Protein AF-A0A4Z1PBK9-F1 (afdb_monomer)

Foldseek 3Di:
DDDDDDPDPPPPDDPPPLPQPQDDAQPQCCVLQVVVVVVQPDDDSLLLSSLQDVSSLVSCLPRSLVRDDDPSSVVRLVSSLVRNPPHPSDDDDSPPPDPPVPPDVPPVPPD

Structure (mmCIF, N/CA/C/O backbone):
data_AF-A0A4Z1PBK9-F1
#
_entry.id   AF-A0A4Z1PBK9-F1
#
loop_
_atom_site.group_PDB
_atom_site.id
_atom_site.type_symbol
_atom_site.label_atom_id
_atom_site.label_alt_id
_atom_site.label_comp_id
_atom_site.label_asym_id
_atom_site.label_entity_id
_atom_site.label_seq_id
_atom_site.pdbx_PDB_ins_code
_atom_site.Cartn_x
_atom_site.Cartn_y
_atom_site.Cartn_z
_atom_site.occupancy
_atom_site.B_iso_or_equiv
_atom_site.auth_seq_id
_atom_site.auth_comp_id
_atom_site.auth_asym_id
_atom_site.auth_atom_id
_atom_site.pdbx_PDB_model_num
ATOM 1 N N . MET A 1 1 ? 33.791 -48.807 -26.943 1.00 45.41 1 MET A N 1
ATOM 2 C CA . MET A 1 1 ? 34.180 -4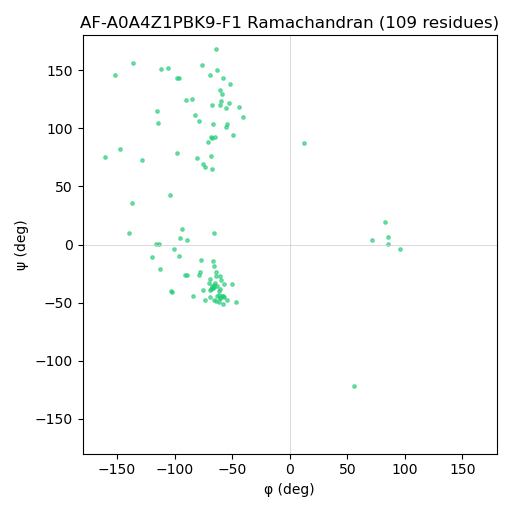7.927 -28.071 1.00 45.41 1 MET A CA 1
ATOM 3 C C . MET A 1 1 ? 32.921 -47.808 -28.928 1.00 45.41 1 MET A C 1
ATOM 5 O O . MET A 1 1 ? 32.483 -48.838 -29.400 1.00 45.41 1 MET A O 1
ATOM 9 N N . GLN A 1 2 ? 32.161 -46.715 -29.002 1.00 44.88 2 GLN A N 1
ATOM 10 C CA . GLN A 1 2 ? 32.493 -45.317 -29.287 1.00 44.88 2 GLN A CA 1
ATOM 11 C C . GLN A 1 2 ? 31.486 -44.372 -28.605 1.00 44.88 2 GLN A C 1
ATOM 13 O O . GLN A 1 2 ? 30.305 -44.685 -28.483 1.00 44.88 2 GLN A O 1
ATOM 18 N N . ILE A 1 3 ? 31.998 -43.220 -28.182 1.00 62.62 3 ILE A N 1
ATOM 19 C CA . ILE A 1 3 ? 31.283 -42.068 -27.631 1.00 62.62 3 ILE A CA 1
ATOM 20 C C . ILE A 1 3 ? 30.809 -41.225 -28.821 1.00 62.62 3 ILE A C 1
ATOM 22 O O . ILE A 1 3 ? 31.639 -40.836 -29.637 1.00 62.62 3 ILE A O 1
ATOM 26 N N . SER A 1 4 ? 29.512 -40.921 -28.924 1.00 51.50 4 SER A N 1
ATOM 27 C CA . SER A 1 4 ? 29.023 -39.875 -29.830 1.00 51.50 4 SER A CA 1
ATOM 28 C C . SER A 1 4 ? 28.419 -38.747 -29.005 1.00 51.50 4 SER A C 1
ATOM 30 O O . SER A 1 4 ? 27.474 -38.935 -28.240 1.00 51.50 4 SER A O 1
ATOM 32 N N . TRP A 1 5 ? 29.070 -37.595 -29.097 1.00 68.25 5 TRP A N 1
ATOM 33 C CA . TRP A 1 5 ? 28.718 -36.347 -28.450 1.00 68.25 5 TRP A CA 1
ATOM 34 C C . TRP A 1 5 ? 27.414 -35.788 -29.011 1.00 68.25 5 TRP A C 1
ATOM 36 O O . TRP A 1 5 ? 27.364 -35.399 -30.172 1.00 68.25 5 TRP A O 1
ATOM 46 N N . GLN A 1 6 ? 26.409 -35.622 -28.158 1.00 56.53 6 GLN A N 1
ATOM 47 C CA . GLN A 1 6 ? 25.433 -34.548 -28.317 1.00 56.53 6 GLN A CA 1
ATOM 48 C C . GLN A 1 6 ? 24.967 -34.098 -26.939 1.00 56.53 6 GLN A C 1
ATOM 50 O O . GLN A 1 6 ? 23.937 -34.495 -26.402 1.00 56.53 6 GLN A O 1
ATOM 55 N N . SER A 1 7 ? 25.798 -33.235 -26.361 1.00 59.03 7 SER A N 1
ATOM 56 C CA . SER A 1 7 ? 25.414 -32.293 -25.324 1.00 59.03 7 SER A CA 1
ATOM 57 C C . SER A 1 7 ? 24.242 -31.461 -25.842 1.00 59.03 7 SER A C 1
ATOM 59 O O . SER A 1 7 ? 24.415 -30.571 -26.669 1.00 59.03 7 SER A O 1
ATOM 61 N N . SER A 1 8 ? 23.031 -31.755 -25.392 1.00 59.12 8 SER A N 1
ATOM 62 C CA . SER A 1 8 ? 21.885 -30.864 -25.575 1.00 59.12 8 SER A CA 1
ATOM 63 C C . SER A 1 8 ? 21.219 -30.645 -24.228 1.00 59.12 8 SER A C 1
ATOM 65 O O . SER A 1 8 ? 20.150 -31.158 -23.918 1.00 59.12 8 SER A O 1
ATOM 67 N N . LEU A 1 9 ? 21.918 -29.855 -23.414 1.00 61.56 9 LEU A N 1
ATOM 68 C CA . LEU A 1 9 ? 21.324 -29.048 -22.360 1.00 61.56 9 LEU A CA 1
ATOM 69 C C . LEU A 1 9 ? 20.477 -27.959 -23.035 1.00 61.56 9 LEU A C 1
ATOM 71 O O . LEU A 1 9 ? 20.988 -26.890 -23.350 1.00 61.56 9 LEU A O 1
ATOM 75 N N . PHE A 1 10 ? 19.188 -28.212 -23.252 1.00 57.53 10 PHE A N 1
ATOM 76 C CA . PHE A 1 10 ? 18.222 -27.131 -23.456 1.00 57.53 10 PHE A CA 1
ATOM 77 C C . PHE A 1 10 ? 17.516 -26.858 -22.130 1.00 57.53 10 PHE A C 1
ATOM 79 O O . PHE A 1 10 ? 16.391 -27.285 -21.885 1.00 57.53 10 PHE A O 1
ATOM 86 N N . ALA A 1 11 ? 18.216 -26.135 -21.256 1.00 63.47 11 ALA A N 1
ATOM 87 C CA . ALA A 1 11 ? 17.587 -25.397 -20.173 1.00 63.47 11 ALA A CA 1
ATOM 88 C C . ALA A 1 11 ? 16.847 -24.203 -20.794 1.00 63.47 11 ALA A C 1
ATOM 90 O O . ALA A 1 11 ? 17.411 -23.123 -20.965 1.00 63.47 11 ALA A O 1
ATOM 91 N N . LEU A 1 12 ? 15.591 -24.409 -21.194 1.00 61.53 12 LEU A N 1
ATOM 92 C CA . LEU A 1 12 ? 14.710 -23.302 -21.542 1.00 61.53 12 LEU A CA 1
ATOM 93 C C . LEU A 1 12 ? 14.182 -22.697 -20.244 1.00 61.53 12 LEU A C 1
ATOM 95 O O . LEU A 1 12 ? 13.376 -23.282 -19.523 1.00 61.53 12 LEU A O 1
ATOM 99 N N . PHE A 1 13 ? 14.737 -21.526 -19.951 1.00 58.91 13 PHE A N 1
ATOM 100 C CA . PHE A 1 13 ? 14.386 -20.627 -18.870 1.00 58.91 13 PHE A CA 1
ATOM 101 C C . PHE A 1 13 ? 12.866 -20.477 -18.748 1.00 58.91 13 PHE A C 1
ATOM 103 O O . PHE A 1 13 ? 12.201 -19.974 -19.654 1.00 58.91 13 PHE A O 1
ATOM 110 N N . ALA A 1 14 ? 12.322 -20.879 -17.598 1.00 59.72 14 ALA A N 1
ATOM 111 C CA . ALA A 1 14 ? 10.976 -20.509 -17.203 1.00 59.72 14 ALA A CA 1
ATOM 112 C C . ALA A 1 14 ? 10.956 -18.994 -16.957 1.00 59.72 14 ALA A C 1
ATOM 114 O O . ALA A 1 14 ? 11.463 -18.508 -15.945 1.00 59.72 14 ALA A O 1
ATOM 115 N N . LEU A 1 15 ? 10.393 -18.244 -17.904 1.00 53.78 15 LEU A N 1
ATOM 116 C CA . LEU A 1 15 ? 10.061 -16.841 -17.710 1.00 53.78 15 LEU A CA 1
ATOM 117 C C . LEU A 1 15 ? 8.915 -16.793 -16.692 1.00 53.78 15 LEU A C 1
ATOM 119 O O . LEU A 1 15 ? 7.745 -16.946 -17.040 1.00 53.78 15 LEU A O 1
ATOM 123 N N . ALA A 1 16 ? 9.257 -16.653 -15.413 1.00 52.72 16 ALA A N 1
ATOM 124 C CA . ALA A 1 16 ? 8.289 -16.359 -14.372 1.00 52.72 16 ALA A CA 1
ATOM 125 C C . ALA A 1 16 ? 7.721 -14.963 -14.654 1.00 52.72 16 ALA A C 1
ATOM 127 O O . ALA A 1 16 ? 8.298 -13.952 -14.258 1.00 52.72 16 ALA A O 1
ATOM 128 N N . ALA A 1 17 ? 6.608 -14.900 -15.388 1.00 49.38 17 ALA A N 1
ATOM 129 C CA . ALA A 1 17 ? 5.783 -13.707 -15.414 1.00 49.38 17 ALA A CA 1
ATOM 130 C C . ALA A 1 17 ? 5.426 -13.413 -13.958 1.00 49.38 17 ALA A C 1
ATOM 132 O O . ALA A 1 17 ? 4.821 -14.254 -13.294 1.00 49.38 17 ALA A O 1
ATOM 133 N N . ALA A 1 18 ? 5.863 -12.263 -13.446 1.00 49.34 18 ALA A N 1
ATOM 134 C CA . ALA A 1 18 ? 5.394 -11.753 -12.174 1.00 49.34 18 ALA A CA 1
ATOM 135 C C . ALA A 1 18 ? 3.870 -11.668 -12.278 1.00 49.34 18 ALA A C 1
ATOM 137 O O . ALA A 1 18 ? 3.326 -10.785 -12.938 1.00 49.34 18 ALA A O 1
ATOM 138 N N . GLN A 1 19 ? 3.185 -12.650 -11.701 1.00 46.47 19 GLN A N 1
ATOM 139 C CA . GLN A 1 19 ? 1.737 -12.684 -11.604 1.00 46.47 19 GLN A CA 1
ATOM 140 C C . GLN A 1 19 ? 1.374 -11.682 -10.512 1.00 46.47 19 GLN A C 1
ATOM 142 O O . GLN A 1 19 ? 1.025 -12.059 -9.398 1.00 46.47 19 GLN A O 1
ATOM 147 N N . ALA A 1 20 ? 1.567 -10.392 -10.795 1.00 49.56 20 ALA A N 1
ATOM 148 C CA . ALA A 1 20 ? 1.019 -9.352 -9.953 1.00 49.56 20 ALA A CA 1
ATOM 149 C C . ALA A 1 20 ? -0.497 -9.580 -9.96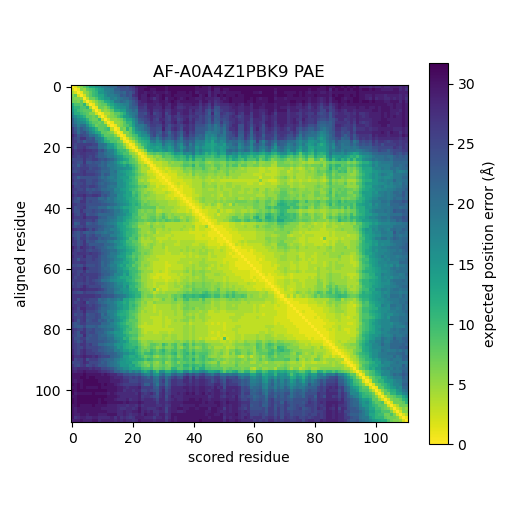4 1.00 49.56 20 ALA A C 1
ATOM 151 O O . ALA A 1 20 ? -1.078 -9.682 -11.053 1.00 49.56 20 ALA A O 1
ATOM 152 N N . PRO A 1 21 ? -1.142 -9.747 -8.801 1.00 51.22 21 PRO A N 1
ATOM 153 C CA . PRO A 1 21 ? -2.581 -9.935 -8.752 1.00 51.22 21 PRO A CA 1
ATOM 154 C C . PRO A 1 21 ? -3.227 -8.789 -9.532 1.00 51.22 21 PRO A C 1
ATOM 156 O O . PRO A 1 21 ? -2.994 -7.615 -9.255 1.00 51.22 21 PRO A O 1
ATOM 159 N N . ALA A 1 22 ? -4.005 -9.143 -10.555 1.00 49.56 22 ALA A N 1
ATOM 160 C CA . ALA A 1 22 ? -4.553 -8.226 -11.555 1.00 49.56 22 ALA A CA 1
ATOM 161 C C . ALA A 1 22 ? -5.581 -7.214 -10.997 1.00 49.56 22 ALA A C 1
ATOM 163 O O . ALA A 1 22 ? -6.263 -6.528 -11.756 1.00 49.56 22 ALA A O 1
ATOM 164 N N . GLY A 1 23 ? -5.719 -7.117 -9.674 1.00 58.84 23 GLY A N 1
ATOM 165 C CA . GLY A 1 23 ? -6.533 -6.113 -9.008 1.00 58.84 23 GLY A CA 1
ATOM 166 C C . GLY A 1 23 ? -5.693 -4.878 -8.724 1.00 58.84 23 GLY A C 1
ATOM 167 O O . GLY A 1 23 ? -4.662 -4.976 -8.070 1.00 58.84 23 GLY A O 1
ATOM 168 N N . GLY A 1 24 ? -6.125 -3.713 -9.199 1.00 64.38 24 GLY A N 1
ATOM 169 C CA . GLY A 1 24 ? -5.598 -2.444 -8.704 1.00 64.38 24 GLY A CA 1
ATOM 170 C C . GLY A 1 24 ? -5.940 -2.227 -7.220 1.00 64.38 24 GLY A C 1
ATOM 171 O O . GLY A 1 24 ? -6.782 -2.941 -6.668 1.00 64.38 24 GLY A O 1
ATOM 172 N N . PRO A 1 25 ? -5.317 -1.234 -6.567 1.00 68.25 25 PRO A N 1
ATOM 173 C CA . PRO A 1 25 ? -5.588 -0.907 -5.180 1.00 68.25 25 PRO A CA 1
ATOM 174 C C . PRO A 1 25 ? -7.068 -0.566 -4.989 1.00 68.25 25 PRO A C 1
ATOM 176 O O . PRO A 1 25 ? -7.654 0.107 -5.845 1.00 68.25 25 PRO A O 1
ATOM 179 N N . PRO A 1 26 ? -7.667 -0.955 -3.849 1.00 70.25 26 PRO A N 1
ATOM 180 C CA . PRO A 1 26 ? -8.990 -0.483 -3.471 1.00 70.25 26 PRO A CA 1
ATOM 181 C C . PRO A 1 26 ? -9.059 1.044 -3.530 1.00 70.25 26 PRO A C 1
ATOM 183 O O . PRO A 1 26 ? -8.139 1.741 -3.088 1.00 70.25 26 PRO A O 1
ATOM 186 N N . SER A 1 27 ? -10.169 1.558 -4.058 1.00 77.62 27 SER A N 1
ATOM 187 C CA . SER A 1 27 ? -10.393 2.978 -4.362 1.00 77.62 27 SER A CA 1
ATOM 188 C C . SER A 1 27 ? -10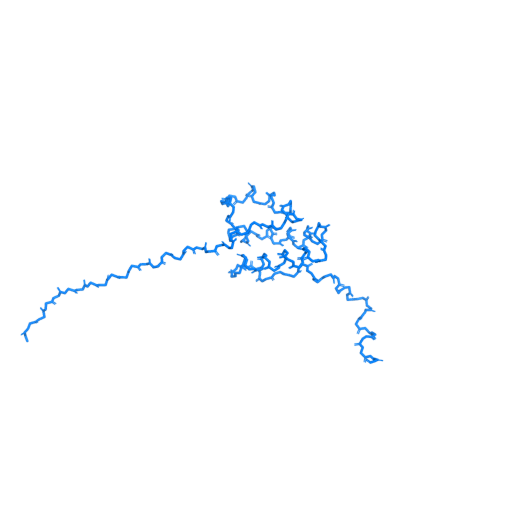.077 3.918 -3.197 1.00 77.62 27 SER A C 1
ATOM 190 O O . SER A 1 27 ? -9.548 5.007 -3.416 1.00 77.62 27 SER A O 1
ATOM 192 N N . CYS A 1 28 ? -10.314 3.478 -1.960 1.00 78.19 28 CYS A N 1
ATOM 193 C CA . CYS A 1 28 ? -10.059 4.259 -0.753 1.00 78.19 28 CYS A CA 1
ATOM 194 C C . CYS A 1 28 ? -8.577 4.660 -0.565 1.00 78.19 28 CYS A C 1
ATOM 196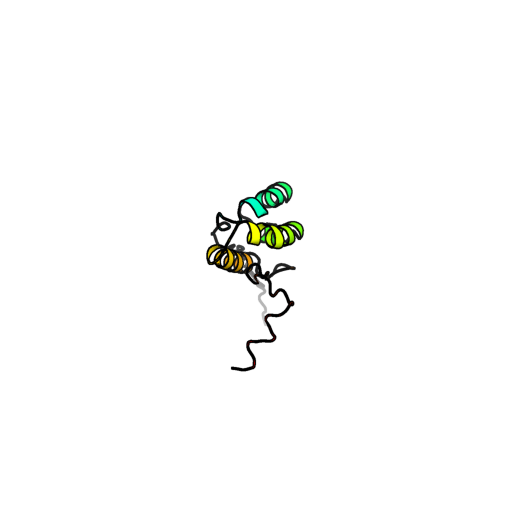 O O . CYS A 1 28 ? -8.300 5.688 0.047 1.00 78.19 28 CYS A O 1
ATOM 198 N N . GLY A 1 29 ? -7.621 3.887 -1.098 1.00 74.31 29 GLY A N 1
ATOM 199 C CA . GLY A 1 29 ? -6.180 4.131 -0.944 1.00 74.31 29 GLY A CA 1
ATOM 200 C C . GLY A 1 29 ? -5.459 4.510 -2.238 1.00 74.31 29 GLY A C 1
ATOM 201 O O . GLY A 1 29 ? -4.254 4.746 -2.212 1.00 74.31 29 GLY A O 1
ATOM 202 N N . VAL A 1 30 ? -6.171 4.600 -3.367 1.00 79.31 30 VAL A N 1
ATOM 203 C CA . VAL A 1 30 ? -5.602 4.955 -4.683 1.00 79.31 30 VAL A CA 1
ATOM 204 C C . VAL A 1 30 ? -4.887 6.311 -4.628 1.00 79.31 30 VAL A C 1
ATOM 206 O O . VAL A 1 30 ? -3.743 6.438 -5.063 1.00 79.31 30 VAL A O 1
ATOM 209 N N . SER A 1 31 ? -5.510 7.317 -4.009 1.00 80.44 31 SER A N 1
ATOM 210 C CA . SER A 1 31 ? -4.925 8.658 -3.869 1.00 80.44 31 SER A CA 1
ATOM 211 C C . SER A 1 31 ? -3.672 8.703 -2.989 1.00 80.44 31 SER A C 1
ATOM 213 O O . SER A 1 31 ? -2.922 9.669 -3.080 1.00 80.44 31 SER A O 1
ATOM 215 N N . CYS A 1 32 ? -3.442 7.688 -2.150 1.00 80.06 32 CYS A N 1
ATOM 216 C CA . CYS A 1 32 ? -2.272 7.618 -1.275 1.00 80.06 32 CYS A CA 1
ATOM 217 C C . CYS A 1 32 ? -1.004 7.185 -2.013 1.00 80.06 32 CYS A C 1
ATOM 219 O O . CYS A 1 32 ? 0.084 7.475 -1.544 1.00 80.06 32 CYS A O 1
ATOM 221 N N . VAL A 1 33 ? -1.146 6.486 -3.142 1.00 78.44 33 VAL A N 1
ATOM 222 C CA . VAL A 1 33 ? -0.019 5.910 -3.894 1.00 78.44 33 VAL A CA 1
ATOM 223 C C . VAL A 1 33 ? 0.193 6.573 -5.253 1.00 78.44 33 VAL A C 1
ATOM 225 O O . 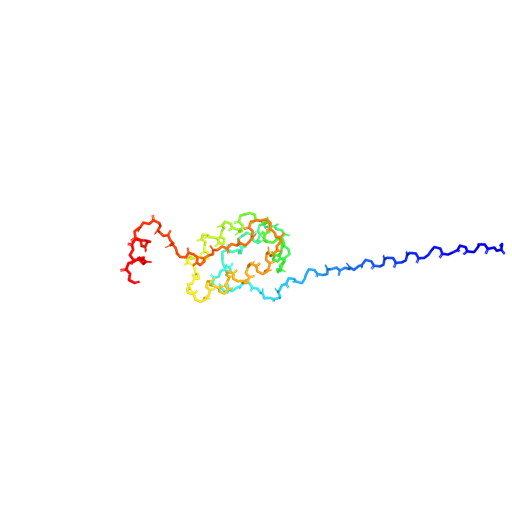VAL A 1 33 ? 1.293 6.521 -5.788 1.00 78.44 33 VAL A O 1
ATOM 228 N N . LEU A 1 34 ? -0.824 7.248 -5.807 1.00 80.12 34 LEU A N 1
ATOM 229 C CA . LEU A 1 34 ? -0.710 8.004 -7.062 1.00 80.12 34 LEU A CA 1
ATOM 230 C C . LEU A 1 34 ? 0.520 8.928 -7.172 1.00 80.12 34 LEU A C 1
ATOM 232 O O . LEU A 1 34 ? 1.178 8.872 -8.214 1.00 80.12 34 LEU A O 1
ATOM 236 N N . PRO A 1 35 ? 0.832 9.789 -6.178 1.00 79.50 35 PRO A N 1
ATOM 237 C CA . PRO A 1 35 ? 1.943 10.736 -6.308 1.00 79.50 35 PRO A CA 1
ATOM 238 C C . PRO A 1 35 ? 3.300 10.030 -6.381 1.00 79.50 35 PRO A C 1
ATOM 240 O O . PRO A 1 35 ? 4.186 10.451 -7.131 1.00 79.50 35 PRO A O 1
ATOM 243 N N . ASP A 1 36 ? 3.447 8.924 -5.655 1.00 78.06 36 ASP A N 1
ATOM 244 C CA . ASP A 1 36 ? 4.668 8.131 -5.662 1.00 78.06 36 ASP A CA 1
ATOM 245 C C . ASP A 1 36 ? 4.789 7.306 -6.939 1.00 78.06 36 ASP A C 1
ATOM 247 O O . ASP A 1 36 ? 5.866 7.265 -7.523 1.00 78.06 36 ASP A O 1
ATOM 251 N N . ILE A 1 37 ? 3.688 6.742 -7.450 1.00 75.75 37 ILE A N 1
ATOM 252 C CA . ILE A 1 37 ? 3.678 6.044 -8.745 1.00 75.75 37 ILE A CA 1
ATOM 253 C C . ILE A 1 37 ? 4.089 7.006 -9.863 1.00 75.75 37 ILE A C 1
ATOM 255 O O . ILE A 1 37 ? 4.953 6.667 -10.671 1.00 75.75 37 ILE A O 1
ATOM 259 N N . ALA A 1 38 ? 3.531 8.220 -9.885 1.00 77.88 38 ALA A N 1
ATOM 260 C CA . ALA A 1 38 ? 3.866 9.231 -10.886 1.00 77.88 38 ALA A CA 1
ATOM 261 C C . ALA A 1 38 ? 5.358 9.619 -10.873 1.00 77.88 38 ALA A C 1
ATOM 263 O O . ALA A 1 38 ? 5.915 9.925 -11.924 1.00 77.88 38 ALA A O 1
ATOM 264 N N . SER A 1 39 ? 6.006 9.557 -9.706 1.00 78.31 39 SER A N 1
ATOM 265 C CA . SER A 1 39 ? 7.419 9.925 -9.526 1.00 78.31 39 SER A CA 1
ATOM 266 C C . SER A 1 39 ? 8.381 8.729 -9.581 1.00 78.31 39 SER A C 1
ATOM 268 O O . SER A 1 39 ? 9.594 8.911 -9.623 1.00 78.31 39 SER A O 1
ATOM 270 N N . SER A 1 40 ? 7.852 7.504 -9.569 1.00 76.44 40 SER A N 1
ATOM 271 C CA . SER A 1 40 ? 8.622 6.265 -9.421 1.00 76.44 40 SER A CA 1
ATOM 272 C C . SER A 1 40 ? 9.330 5.767 -10.675 1.00 76.44 40 SER A C 1
ATOM 274 O O . SER A 1 40 ? 10.287 5.004 -10.579 1.00 76.44 40 SER A O 1
ATOM 276 N N . GLY A 1 41 ? 8.803 6.112 -11.851 1.00 79.00 41 GLY A N 1
ATOM 277 C CA . GLY A 1 41 ? 9.192 5.476 -13.111 1.00 79.00 41 GLY A CA 1
ATOM 278 C C . GLY A 1 41 ? 8.701 4.029 -13.279 1.00 79.00 41 GLY A C 1
ATOM 279 O O . GLY A 1 41 ? 9.024 3.405 -14.287 1.00 79.00 41 GLY A O 1
ATOM 280 N N . CYS A 1 42 ? 7.912 3.488 -12.343 1.00 80.81 42 CYS A N 1
ATOM 281 C CA . CYS A 1 42 ? 7.300 2.169 -12.483 1.00 80.81 42 CYS A CA 1
ATOM 282 C C . CYS A 1 42 ? 6.221 2.180 -13.575 1.00 80.81 42 CYS A C 1
ATOM 284 O O . CYS A 1 42 ? 5.490 3.160 -13.757 1.00 80.81 42 CYS A O 1
ATOM 286 N N . ALA A 1 43 ? 6.086 1.062 -14.290 1.00 79.56 43 ALA A N 1
ATOM 287 C CA . ALA A 1 43 ? 5.021 0.904 -15.269 1.00 79.56 43 ALA A CA 1
ATOM 288 C C . ALA A 1 43 ? 3.642 0.952 -14.588 1.00 79.56 43 ALA A C 1
ATOM 290 O O . ALA A 1 43 ? 3.471 0.568 -13.427 1.00 79.56 43 ALA A O 1
ATOM 291 N N . LYS A 1 44 ? 2.626 1.420 -15.320 1.00 71.12 44 LYS A N 1
ATOM 292 C CA . LYS A 1 44 ? 1.251 1.467 -14.807 1.00 71.12 44 LYS A CA 1
ATOM 293 C C . LYS A 1 44 ? 0.790 0.045 -14.469 1.00 71.12 44 LYS A C 1
ATOM 295 O O . LYS A 1 44 ? 0.743 -0.803 -15.351 1.00 71.12 44 LYS A O 1
ATOM 300 N N . GLY A 1 45 ? 0.440 -0.192 -13.205 1.00 72.31 45 GLY A N 1
ATOM 301 C CA . GLY A 1 45 ? 0.025 -1.513 -12.720 1.00 72.31 45 GLY A CA 1
ATOM 302 C C . GLY A 1 45 ? 1.172 -2.441 -12.306 1.00 72.31 45 GLY A C 1
ATOM 303 O O . GLY A 1 45 ? 0.896 -3.544 -11.843 1.00 72.31 45 GLY A O 1
ATOM 304 N N . ASP A 1 46 ? 2.434 -2.007 -12.403 1.00 79.19 46 ASP A N 1
ATOM 305 C CA . ASP A 1 46 ? 3.573 -2.739 -11.840 1.00 79.19 46 ASP A CA 1
ATOM 306 C C . ASP A 1 46 ? 3.687 -2.459 -10.341 1.00 79.19 46 ASP A C 1
ATOM 308 O O . ASP A 1 46 ? 4.525 -1.694 -9.853 1.00 79.19 46 ASP A O 1
ATOM 312 N N . TRP A 1 47 ? 2.773 -3.066 -9.594 1.00 77.62 47 TRP A N 1
ATOM 313 C CA . TRP A 1 47 ? 2.716 -2.893 -8.156 1.00 77.62 47 TRP A CA 1
ATOM 314 C C . TRP A 1 47 ? 3.956 -3.447 -7.466 1.00 77.62 47 TRP A C 1
ATOM 316 O O . TRP A 1 47 ? 4.414 -2.842 -6.511 1.00 77.62 47 TRP A O 1
ATOM 326 N N . THR A 1 48 ? 4.570 -4.515 -7.975 1.00 78.00 48 THR A N 1
ATOM 327 C CA . THR A 1 48 ? 5.803 -5.068 -7.402 1.00 78.00 48 THR A CA 1
ATOM 328 C C . THR A 1 48 ? 6.963 -4.070 -7.472 1.00 78.00 48 THR A C 1
ATOM 330 O O . THR A 1 48 ? 7.763 -4.004 -6.537 1.00 78.00 48 THR A O 1
ATOM 333 N N . CYS A 1 49 ? 7.048 -3.261 -8.534 1.00 82.38 49 CYS A N 1
ATOM 334 C CA . CYS A 1 49 ? 7.966 -2.122 -8.609 1.00 82.38 49 CYS A CA 1
ATOM 335 C C . CYS A 1 49 ? 7.599 -1.037 -7.587 1.00 82.38 49 CYS A C 1
ATOM 337 O O . CYS A 1 49 ? 8.448 -0.603 -6.809 1.00 82.38 49 CYS A O 1
ATOM 339 N N . VAL A 1 50 ? 6.321 -0.659 -7.522 1.00 81.88 50 VAL A N 1
ATOM 340 C CA . VAL A 1 50 ? 5.810 0.382 -6.614 1.00 81.88 50 VAL A CA 1
ATOM 341 C C . VAL A 1 50 ? 6.046 0.019 -5.138 1.00 81.88 50 VAL A C 1
ATOM 343 O O . VAL A 1 50 ? 6.442 0.869 -4.345 1.00 81.88 50 VAL A O 1
ATOM 346 N N . CYS A 1 51 ? 5.904 -1.255 -4.770 1.00 84.44 51 CYS A N 1
ATOM 347 C CA . CYS A 1 51 ? 6.137 -1.767 -3.418 1.00 84.44 51 CYS A CA 1
ATOM 348 C C . CYS A 1 51 ? 7.592 -1.640 -2.946 1.00 84.44 51 CYS A C 1
ATOM 350 O O . CYS A 1 51 ? 7.827 -1.652 -1.737 1.00 84.44 51 CYS A O 1
ATOM 352 N N . LYS A 1 52 ? 8.564 -1.559 -3.870 1.00 83.56 52 LYS A N 1
ATOM 353 C CA . LYS A 1 52 ? 9.998 -1.408 -3.549 1.00 83.56 52 LYS A CA 1
ATOM 354 C C . LYS A 1 52 ? 10.354 0.015 -3.133 1.00 83.56 52 LYS A C 1
ATOM 356 O O . LYS A 1 52 ? 11.443 0.249 -2.619 1.00 83.56 52 LYS A O 1
ATOM 361 N N . ILE A 1 53 ? 9.453 0.960 -3.372 1.00 85.06 53 ILE A N 1
ATOM 362 C CA . ILE A 1 53 ? 9.663 2.363 -3.061 1.00 85.06 53 ILE A CA 1
ATOM 363 C C . ILE A 1 53 ? 9.345 2.558 -1.586 1.00 85.06 53 ILE A C 1
ATOM 365 O O . ILE A 1 53 ? 8.191 2.504 -1.167 1.00 85.06 53 ILE A O 1
ATOM 369 N N . GLU A 1 54 ? 10.366 2.837 -0.787 1.00 81.25 54 GLU A N 1
ATOM 370 C CA . GLU A 1 54 ? 10.204 3.034 0.658 1.00 81.25 54 GLU A CA 1
ATOM 371 C C . GLU A 1 54 ? 9.199 4.145 0.987 1.00 81.25 54 GLU A C 1
ATOM 373 O O . GLU A 1 54 ? 8.429 4.046 1.946 1.00 81.25 54 GLU A O 1
ATOM 378 N N . LYS A 1 55 ? 9.152 5.182 0.142 1.00 81.06 55 LYS A N 1
ATOM 379 C CA . LYS A 1 55 ? 8.206 6.288 0.273 1.00 81.06 55 LYS A CA 1
ATOM 380 C C . LYS A 1 55 ? 6.750 5.820 0.168 1.00 81.06 55 LYS A C 1
ATOM 382 O O . LYS A 1 55 ? 5.955 6.162 1.037 1.00 81.06 55 LYS A O 1
ATOM 387 N N . VAL A 1 56 ? 6.441 4.932 -0.782 1.00 81.88 56 VAL A N 1
ATOM 388 C CA . VAL A 1 56 ? 5.114 4.304 -0.917 1.00 81.88 56 VAL A CA 1
ATOM 389 C C . VAL A 1 56 ? 4.737 3.552 0.352 1.00 81.88 56 VAL A C 1
ATOM 391 O O . VAL A 1 56 ? 3.615 3.674 0.832 1.00 81.88 56 VAL A O 1
ATOM 394 N N . VAL A 1 57 ? 5.665 2.785 0.931 1.00 81.56 57 VAL A N 1
ATOM 395 C CA . VAL A 1 57 ? 5.404 2.031 2.168 1.00 81.56 57 VAL A CA 1
ATOM 396 C C . VAL A 1 57 ? 5.051 2.977 3.322 1.00 81.56 57 VAL A C 1
ATOM 398 O O . VAL A 1 57 ? 4.150 2.686 4.113 1.00 81.56 57 VAL A O 1
ATOM 401 N N . SER A 1 58 ? 5.737 4.117 3.418 1.00 81.88 58 SER A N 1
ATOM 402 C CA . SER A 1 58 ? 5.470 5.146 4.430 1.00 81.88 58 SER A CA 1
ATOM 403 C C . SER A 1 58 ? 4.131 5.860 4.204 1.00 81.88 58 SER A C 1
ATOM 405 O O . SER A 1 58 ? 3.327 5.999 5.133 1.00 81.88 58 SER A O 1
ATOM 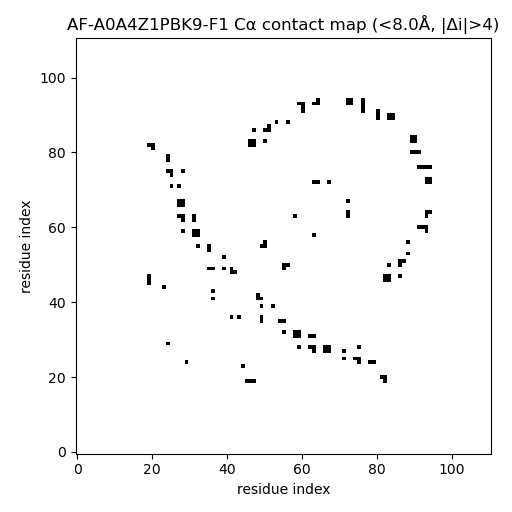407 N N . ASP A 1 59 ? 3.845 6.250 2.962 1.00 83.12 59 ASP A N 1
ATOM 408 C CA . ASP A 1 59 ? 2.602 6.925 2.588 1.00 83.12 59 ASP A CA 1
ATOM 409 C C . ASP A 1 59 ? 1.395 5.996 2.741 1.00 83.12 59 ASP A C 1
ATOM 411 O O . ASP A 1 59 ? 0.363 6.401 3.270 1.00 83.12 59 ASP A O 1
ATOM 415 N N . ILE A 1 60 ? 1.530 4.706 2.433 1.00 82.56 60 ILE A N 1
ATOM 416 C CA . ILE A 1 60 ? 0.484 3.714 2.701 1.00 82.56 60 ILE A CA 1
ATOM 417 C C . ILE A 1 60 ? 0.191 3.626 4.206 1.00 82.56 60 ILE A C 1
ATOM 419 O O . ILE A 1 60 ? -0.970 3.683 4.610 1.00 82.56 60 ILE A O 1
ATOM 423 N N . LYS A 1 61 ? 1.218 3.556 5.060 1.00 81.25 61 LYS A N 1
ATOM 424 C CA . LYS A 1 61 ? 1.042 3.464 6.523 1.00 81.25 61 LYS A CA 1
ATOM 425 C C . LYS A 1 61 ? 0.387 4.700 7.143 1.00 81.25 61 LYS A C 1
ATOM 427 O O . LYS A 1 61 ? -0.239 4.579 8.192 1.00 81.25 61 LYS A O 1
ATOM 432 N N . THR A 1 62 ? 0.533 5.872 6.531 1.00 82.06 62 THR A N 1
ATOM 433 C CA . THR A 1 62 ? 0.040 7.143 7.085 1.00 82.06 62 THR A CA 1
ATOM 434 C C . THR A 1 62 ? -1.257 7.610 6.428 1.00 82.06 62 THR A C 1
ATOM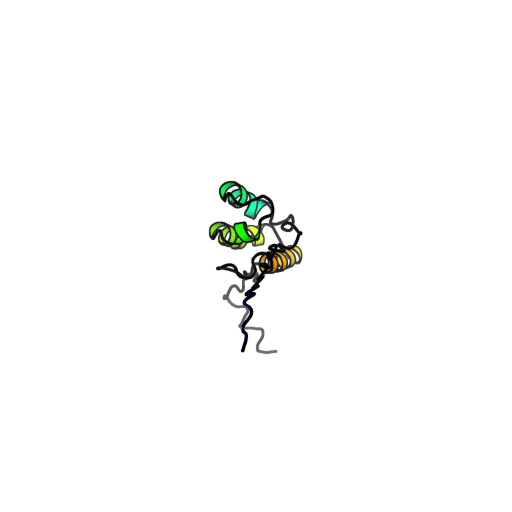 436 O O . THR A 1 62 ? -2.171 8.041 7.127 1.00 82.06 62 THR A O 1
ATOM 439 N N . CYS A 1 63 ? -1.387 7.475 5.110 1.00 84.38 63 CYS A N 1
ATOM 440 C CA . CYS A 1 63 ? -2.541 7.929 4.342 1.00 84.38 63 CYS A CA 1
ATOM 441 C C . CYS A 1 63 ? -3.685 6.906 4.337 1.00 84.38 63 CYS A C 1
ATOM 443 O O . CYS A 1 63 ? -4.831 7.286 4.596 1.00 84.38 63 CYS A O 1
ATOM 445 N N . VAL A 1 64 ? -3.418 5.610 4.133 1.00 84.12 64 VAL A N 1
ATOM 446 C CA . VAL A 1 64 ? -4.480 4.584 4.062 1.00 84.12 64 VAL A CA 1
ATOM 447 C C . VAL A 1 64 ? -5.355 4.527 5.319 1.00 84.12 64 VAL A C 1
ATOM 449 O O . VAL A 1 64 ? -6.573 4.545 5.155 1.00 84.12 64 VAL A O 1
ATOM 452 N N . PRO A 1 65 ? -4.835 4.565 6.564 1.00 82.00 65 PRO A N 1
ATOM 453 C CA . PRO A 1 65 ? -5.695 4.602 7.752 1.00 82.00 65 PRO A CA 1
ATOM 454 C C . PRO A 1 65 ? -6.514 5.889 7.920 1.00 82.00 65 PRO A C 1
ATOM 456 O O . PRO A 1 65 ? -7.456 5.912 8.713 1.00 82.00 65 PRO A O 1
ATOM 459 N N . THR A 1 66 ? -6.191 6.959 7.187 1.00 81.12 66 THR A N 1
ATOM 460 C CA . THR A 1 66 ? -6.994 8.196 7.186 1.00 81.12 66 THR A CA 1
ATOM 461 C C . THR A 1 66 ? -8.102 8.183 6.135 1.00 81.12 66 THR A C 1
ATOM 463 O O . THR A 1 66 ? -9.115 8.861 6.317 1.00 81.12 66 THR A O 1
ATOM 466 N N . LYS A 1 67 ? -7.929 7.415 5.051 1.00 81.81 67 LYS A N 1
ATOM 467 C CA . LYS A 1 67 ? -8.852 7.371 3.907 1.00 81.81 67 LYS A CA 1
ATOM 468 C C . LYS A 1 67 ? -9.741 6.128 3.897 1.00 81.81 67 LYS A C 1
ATOM 470 O O . LYS A 1 67 ? -10.929 6.241 3.622 1.00 81.81 67 LYS A O 1
ATOM 475 N N . CYS A 1 68 ? -9.190 4.969 4.239 1.00 79.69 68 CYS A N 1
ATOM 476 C CA . CYS A 1 68 ? -9.900 3.698 4.329 1.00 79.69 68 CYS A CA 1
ATOM 477 C C . CYS A 1 68 ? -10.318 3.428 5.779 1.00 79.69 68 CYS A C 1
ATOM 479 O O . CYS A 1 68 ? -9.568 3.714 6.713 1.00 79.69 68 CYS A O 1
ATOM 481 N N . LYS A 1 69 ? -11.497 2.834 5.996 1.00 80.12 69 LYS A N 1
ATOM 482 C CA . LYS A 1 69 ? -11.973 2.458 7.340 1.00 80.12 69 LYS A CA 1
ATOM 483 C C . LYS A 1 69 ? -12.588 1.061 7.343 1.00 80.12 69 LYS A C 1
ATOM 485 O O . LYS A 1 69 ? -13.046 0.565 6.320 1.00 80.12 69 LYS A O 1
ATOM 490 N N . GLY A 1 70 ? -12.602 0.427 8.517 1.00 78.94 70 GLY A N 1
ATOM 491 C CA . GLY A 1 70 ? -13.295 -0.845 8.738 1.00 78.94 70 GLY A CA 1
ATOM 492 C C . GLY A 1 70 ? -12.860 -1.951 7.771 1.00 78.94 70 GLY A C 1
ATOM 493 O O . GLY A 1 70 ? -11.684 -2.314 7.721 1.00 78.94 70 GLY A O 1
ATOM 494 N N . ALA A 1 71 ? -13.819 -2.491 7.017 1.00 74.75 71 ALA A N 1
ATOM 495 C CA . ALA A 1 71 ? -13.600 -3.598 6.089 1.00 74.75 71 ALA A CA 1
ATOM 496 C C . ALA A 1 71 ? -12.722 -3.220 4.882 1.00 74.75 71 ALA A C 1
ATOM 498 O O . ALA A 1 71 ? -11.900 -4.031 4.462 1.00 74.75 71 ALA A O 1
ATOM 499 N N . GLU A 1 72 ? -12.830 -1.991 4.365 1.00 75.62 72 GLU A N 1
ATOM 500 C CA . GLU A 1 72 ? -12.046 -1.535 3.205 1.00 75.62 72 GLU A CA 1
ATOM 501 C C . GLU A 1 72 ? -10.556 -1.457 3.525 1.00 75.62 72 GLU A C 1
ATOM 503 O O . GLU A 1 72 ? -9.714 -1.815 2.709 1.00 75.62 72 GLU A O 1
ATOM 508 N N . LEU A 1 73 ? -10.225 -1.048 4.748 1.00 81.25 73 LEU A N 1
ATOM 509 C CA . LEU A 1 73 ? -8.845 -0.971 5.207 1.00 81.25 73 LEU A CA 1
ATOM 510 C C . LEU A 1 73 ? -8.223 -2.360 5.387 1.00 81.25 73 LEU A C 1
ATOM 512 O O . LEU A 1 73 ? -7.073 -2.572 5.010 1.00 81.25 73 LEU A O 1
ATOM 516 N N . LYS A 1 74 ? -8.993 -3.324 5.902 1.00 81.06 74 LYS A N 1
ATOM 517 C CA . LYS A 1 74 ? -8.555 -4.722 6.009 1.00 81.06 74 LYS A CA 1
ATOM 518 C C . LYS A 1 74 ? -8.407 -5.378 4.629 1.00 81.06 74 LYS A C 1
ATOM 520 O O . LYS A 1 74 ? -7.465 -6.138 4.408 1.00 81.06 74 LYS A O 1
ATOM 525 N N . GLY A 1 75 ? -9.307 -5.053 3.699 1.00 80.06 75 GLY A N 1
ATOM 526 C CA . GLY A 1 75 ? -9.213 -5.460 2.297 1.00 80.06 75 GLY A CA 1
ATOM 527 C C . GLY A 1 75 ? -7.977 -4.878 1.613 1.00 80.06 75 GLY A C 1
ATOM 528 O O . GLY A 1 75 ? -7.243 -5.618 0.964 1.00 80.06 75 GLY A O 1
ATOM 529 N N . TYR A 1 76 ? -7.693 -3.591 1.835 1.00 82.62 76 TYR A N 1
ATOM 530 C CA . TYR A 1 76 ? -6.490 -2.931 1.329 1.00 82.62 76 TYR A CA 1
ATOM 531 C C . TYR A 1 76 ? -5.225 -3.569 1.891 1.00 82.62 76 TYR A C 1
ATOM 533 O O . TYR A 1 76 ? -4.356 -3.930 1.112 1.00 82.62 76 TYR A O 1
ATOM 541 N N . GLU A 1 77 ? -5.140 -3.763 3.211 1.00 83.56 77 GLU A N 1
ATOM 542 C CA . GLU A 1 77 ? -4.007 -4.425 3.872 1.00 83.56 77 GLU A CA 1
ATOM 543 C C . GLU A 1 77 ? -3.736 -5.815 3.288 1.00 83.56 77 GLU A C 1
ATOM 545 O O . GLU A 1 77 ? -2.596 -6.137 2.960 1.00 83.56 77 GLU A O 1
ATOM 550 N N . THR A 1 78 ? -4.783 -6.626 3.128 1.00 83.31 78 THR A N 1
ATOM 551 C CA . THR A 1 78 ? -4.654 -7.982 2.579 1.00 83.31 78 THR A CA 1
ATOM 552 C C . THR A 1 78 ? -4.162 -7.937 1.138 1.00 83.31 78 THR A C 1
ATOM 554 O O . THR A 1 78 ? -3.201 -8.623 0.804 1.00 83.31 78 THR A O 1
ATOM 557 N N . TRP A 1 79 ? -4.783 -7.094 0.308 1.00 83.75 79 TRP A N 1
ATOM 558 C CA . TRP A 1 79 ? -4.397 -6.914 -1.087 1.00 83.75 79 TRP A CA 1
ATOM 559 C C . TRP A 1 79 ? -2.939 -6.476 -1.198 1.00 83.75 79 TRP A C 1
ATOM 561 O O . TRP A 1 79 ? -2.152 -7.116 -1.884 1.00 83.75 79 TRP A O 1
ATOM 571 N N . VAL A 1 80 ? -2.541 -5.435 -0.471 1.00 82.06 80 VAL A N 1
ATOM 572 C CA . VAL A 1 80 ? -1.201 -4.873 -0.621 1.00 82.06 80 VAL A CA 1
ATOM 573 C C . VAL A 1 80 ? -0.115 -5.813 -0.085 1.00 82.06 80 VAL A C 1
ATOM 575 O O . VAL A 1 80 ? 0.954 -5.917 -0.676 1.00 82.06 80 VAL A O 1
ATOM 578 N N . ASN A 1 81 ? -0.406 -6.585 0.964 1.00 84.75 81 ASN A N 1
ATOM 579 C CA . ASN A 1 81 ? 0.502 -7.620 1.460 1.00 84.75 81 ASN A CA 1
ATOM 580 C C . ASN A 1 81 ? 0.641 -8.804 0.494 1.00 84.75 81 ASN A C 1
ATOM 582 O O . ASN A 1 81 ? 1.698 -9.435 0.472 1.00 84.75 81 ASN A O 1
ATOM 586 N N . ASP A 1 82 ? -0.395 -9.098 -0.292 1.00 84.31 82 ASP A N 1
ATOM 587 C CA . ASP A 1 82 ? -0.354 -10.119 -1.340 1.00 84.31 82 ASP A CA 1
ATOM 588 C C . ASP A 1 82 ? 0.472 -9.639 -2.543 1.00 84.31 82 ASP A C 1
ATOM 590 O O . ASP A 1 82 ? 1.406 -10.312 -2.978 1.00 84.31 82 ASP A O 1
ATOM 594 N N . VAL A 1 83 ? 0.214 -8.412 -3.003 1.00 81.81 83 VAL A N 1
ATOM 595 C CA . VAL A 1 83 ? 0.880 -7.814 -4.169 1.00 81.81 83 VAL A CA 1
ATOM 596 C C . VAL A 1 83 ? 2.360 -7.512 -3.907 1.00 81.81 83 VAL A C 1
ATOM 598 O O . VAL A 1 83 ? 3.209 -7.683 -4.784 1.00 81.81 83 VAL A O 1
ATOM 601 N N . CYS A 1 84 ? 2.680 -7.055 -2.696 1.00 83.25 84 CYS A N 1
ATOM 602 C CA . CYS A 1 84 ? 4.029 -6.674 -2.285 1.00 83.25 84 CYS A CA 1
ATOM 603 C C . CYS A 1 84 ? 4.803 -7.810 -1.601 1.00 83.25 84 CYS A C 1
ATOM 605 O O . CYS A 1 84 ? 5.841 -7.577 -0.969 1.00 83.25 84 CYS A O 1
ATOM 607 N N . LYS A 1 85 ? 4.310 -9.049 -1.686 1.00 82.44 85 LYS A N 1
ATOM 608 C CA . LYS A 1 85 ? 4.945 -10.200 -1.047 1.00 82.44 85 LYS A CA 1
ATOM 609 C C . LYS A 1 85 ? 6.377 -10.389 -1.560 1.00 82.44 85 LYS A C 1
ATOM 611 O O . LYS A 1 85 ? 6.623 -10.446 -2.760 1.00 82.44 85 LYS A O 1
ATOM 616 N N . GLY A 1 86 ? 7.328 -10.520 -0.635 1.00 75.88 86 GLY A N 1
ATOM 617 C CA . GLY A 1 86 ? 8.748 -10.712 -0.961 1.00 75.88 86 GLY A CA 1
ATOM 618 C C . GLY A 1 86 ? 9.535 -9.419 -1.202 1.00 75.88 86 GLY A C 1
ATOM 619 O O . GLY A 1 86 ? 10.709 -9.488 -1.560 1.00 75.88 86 GLY A O 1
ATOM 620 N N . VAL A 1 87 ? 8.927 -8.250 -0.981 1.00 79.88 87 VAL A N 1
ATOM 621 C CA . VAL A 1 87 ? 9.606 -6.949 -1.016 1.00 79.88 87 VAL A CA 1
ATOM 622 C C . VAL A 1 87 ? 9.980 -6.500 0.402 1.00 79.88 87 VAL A C 1
ATOM 624 O O . VAL A 1 87 ? 9.237 -6.723 1.357 1.00 79.88 87 VAL A O 1
ATOM 627 N N . ALA A 1 88 ? 11.140 -5.855 0.555 1.00 73.62 88 ALA A N 1
ATOM 628 C CA . ALA A 1 88 ? 11.584 -5.322 1.840 1.00 73.62 88 ALA A CA 1
ATOM 629 C C . ALA A 1 88 ? 10.594 -4.268 2.376 1.00 73.62 88 ALA A C 1
ATOM 631 O O . ALA A 1 88 ? 10.161 -3.384 1.642 1.00 73.62 88 ALA A O 1
ATOM 632 N N . GLY A 1 89 ? 10.225 -4.369 3.657 1.00 70.56 89 GLY A N 1
ATOM 633 C CA . GLY A 1 89 ? 9.249 -3.473 4.295 1.00 70.56 89 GLY A CA 1
ATOM 634 C C . GLY A 1 89 ? 7.806 -3.993 4.332 1.00 70.56 89 GLY A C 1
ATOM 635 O O . GLY A 1 89 ? 6.964 -3.358 4.972 1.00 70.56 89 GLY A O 1
ATOM 636 N N . TRP A 1 90 ? 7.549 -5.158 3.724 1.00 78.50 90 TRP A N 1
ATOM 637 C CA . TRP A 1 90 ? 6.275 -5.884 3.735 1.00 78.50 90 TRP A CA 1
ATOM 638 C C . TRP A 1 90 ? 6.396 -7.199 4.529 1.00 78.50 90 TRP A C 1
ATOM 640 O O . TRP A 1 90 ? 7.479 -7.786 4.560 1.00 78.50 90 TRP A O 1
ATOM 650 N N . PRO A 1 91 ? 5.318 -7.708 5.153 1.00 78.56 91 PRO A N 1
ATOM 651 C CA . PRO A 1 91 ? 3.958 -7.169 5.181 1.00 78.56 91 PRO A CA 1
ATOM 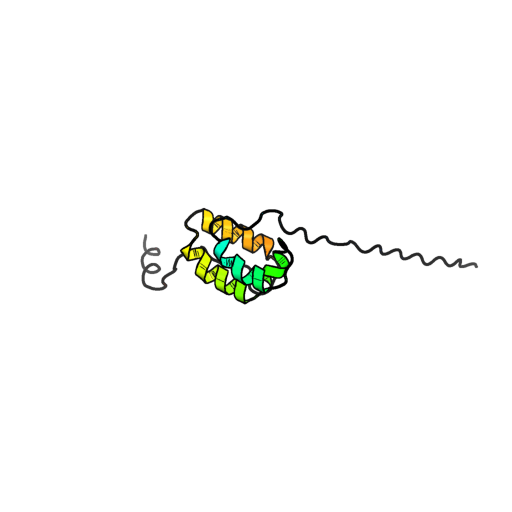652 C C . PRO A 1 91 ? 3.801 -5.961 6.119 1.00 78.56 91 PRO A C 1
ATOM 654 O O . PRO A 1 91 ? 4.521 -5.812 7.105 1.00 78.56 91 PRO A O 1
ATOM 657 N N . VAL A 1 92 ? 2.823 -5.106 5.832 1.00 75.62 92 VAL A N 1
ATOM 658 C CA . VAL A 1 92 ? 2.433 -3.967 6.672 1.00 75.62 92 VAL A CA 1
ATOM 659 C C . VAL A 1 92 ? 1.116 -4.252 7.385 1.00 75.62 92 VAL A C 1
ATOM 661 O O . VAL A 1 92 ? 0.262 -4.986 6.891 1.00 75.62 92 VAL A O 1
ATOM 664 N N . THR A 1 93 ? 0.935 -3.636 8.549 1.00 78.25 93 THR A N 1
ATOM 665 C CA . THR A 1 93 ? -0.316 -3.682 9.313 1.00 78.25 93 THR A CA 1
ATOM 666 C C . THR A 1 93 ? -0.906 -2.273 9.355 1.00 78.25 93 THR A C 1
ATOM 668 O O . THR A 1 93 ? -0.402 -1.401 10.059 1.00 78.25 93 THR A O 1
ATOM 671 N N . LEU A 1 94 ? -1.950 -2.037 8.564 1.00 71.69 94 LEU A N 1
ATOM 672 C CA . LEU A 1 94 ? -2.716 -0.787 8.464 1.00 71.69 94 LEU A CA 1
ATOM 673 C C . LEU A 1 94 ? -3.894 -0.794 9.449 1.00 71.69 94 LEU A C 1
ATOM 675 O O . LEU A 1 94 ? -4.348 0.259 9.894 1.00 71.69 94 LEU A O 1
ATOM 679 N N . GLY A 1 95 ? -4.367 -1.997 9.798 1.00 59.41 95 GLY A N 1
ATOM 680 C CA . GLY A 1 95 ? -5.523 -2.311 10.638 1.00 59.41 95 GLY A CA 1
ATOM 681 C C . GLY A 1 95 ? -5.221 -2.581 12.102 1.00 59.41 95 GLY A C 1
ATOM 682 O O . GLY A 1 95 ? -6.151 -2.836 12.868 1.00 59.41 95 GLY A O 1
ATOM 683 N N . ALA A 1 96 ? -3.976 -2.415 12.548 1.00 49.88 96 ALA A N 1
ATOM 684 C CA . ALA A 1 96 ? -3.725 -2.139 13.955 1.00 49.88 96 ALA A CA 1
ATOM 685 C C . ALA A 1 96 ? -4.136 -0.688 14.241 1.00 49.88 96 ALA A C 1
ATOM 687 O O . ALA A 1 96 ? -3.308 0.174 14.538 1.00 49.88 96 ALA A O 1
ATOM 688 N N . ALA A 1 97 ? -5.444 -0.422 14.142 1.00 45.44 97 ALA A N 1
ATOM 689 C CA . ALA A 1 97 ? -6.089 0.666 14.844 1.00 45.44 97 ALA A CA 1
ATOM 690 C C . ALA A 1 97 ? -5.474 0.687 16.231 1.00 45.44 97 ALA A C 1
ATOM 692 O O . ALA A 1 97 ? -5.648 -0.274 16.975 1.00 45.44 97 ALA A O 1
ATOM 693 N N . LYS A 1 98 ? -4.672 1.718 16.503 1.00 42.34 98 LYS A N 1
ATOM 694 C CA . LYS A 1 98 ? -4.187 2.092 17.822 1.00 42.34 98 LYS A CA 1
ATOM 695 C C . LYS A 1 98 ? -4.434 0.999 18.877 1.00 42.34 98 LYS A C 1
ATOM 697 O O . LYS A 1 98 ? -5.366 1.121 19.671 1.00 42.34 98 LYS A O 1
ATOM 702 N N . ARG A 1 99 ? -3.518 0.036 19.035 1.00 42.69 99 ARG A N 1
ATOM 703 C CA . ARG A 1 99 ? -3.104 -0.220 20.418 1.00 42.69 99 ARG A CA 1
ATOM 704 C C . ARG A 1 99 ? -2.343 1.030 20.830 1.00 42.69 99 ARG A C 1
ATOM 706 O O . ARG A 1 99 ? -1.121 1.081 20.824 1.00 42.69 99 ARG A O 1
ATOM 713 N N . VAL A 1 100 ? -3.115 2.082 21.116 1.00 45.75 100 VAL A N 1
ATOM 714 C CA . VAL A 1 100 ? -2.797 3.061 22.143 1.00 45.75 100 VAL A CA 1
ATOM 715 C C . VAL A 1 100 ? -2.466 2.173 23.325 1.00 45.75 100 VAL A C 1
ATOM 717 O O . VAL A 1 100 ? -3.339 1.630 24.001 1.00 45.75 100 VAL A O 1
ATOM 720 N N . ARG A 1 101 ? -1.167 1.900 23.453 1.00 54.81 101 ARG A N 1
ATOM 721 C CA . ARG A 1 101 ? -0.514 1.289 24.597 1.00 54.81 101 ARG A CA 1
ATOM 722 C C . ARG A 1 101 ? -0.632 2.327 25.710 1.00 54.81 101 ARG A C 1
ATOM 724 O O . ARG A 1 101 ? 0.305 3.032 26.058 1.00 54.81 101 ARG A O 1
ATOM 731 N N . THR A 1 102 ? -1.870 2.575 26.106 1.00 55.75 102 THR A N 1
ATOM 732 C CA . THR A 1 102 ? -2.297 3.624 27.018 1.00 55.75 102 THR A CA 1
ATOM 733 C C . THR A 1 102 ? -3.670 3.168 27.522 1.00 55.75 102 THR A C 1
ATOM 735 O O . THR A 1 102 ? -4.718 3.634 27.092 1.00 55.75 102 THR A O 1
ATOM 738 N N . ARG A 1 103 ? -3.637 2.184 28.434 1.00 54.81 103 ARG A N 1
ATOM 739 C CA . ARG A 1 103 ? -4.722 1.783 29.357 1.00 54.81 103 ARG A CA 1
ATOM 740 C C . ARG A 1 103 ? -5.864 0.850 28.905 1.00 54.81 103 ARG A C 1
ATOM 742 O O . ARG A 1 103 ? -6.867 0.810 29.608 1.00 54.81 103 ARG A O 1
ATOM 749 N N . ARG A 1 104 ? -5.761 0.053 27.832 1.00 58.38 104 ARG A N 1
ATOM 750 C CA . ARG A 1 104 ? -6.786 -0.993 27.552 1.00 58.38 104 ARG A CA 1
ATOM 751 C C . ARG A 1 104 ? -6.304 -2.447 27.593 1.00 58.38 104 ARG A C 1
ATOM 753 O O . ARG A 1 104 ? -7.126 -3.341 27.468 1.00 58.38 104 ARG A O 1
ATOM 760 N N . ASP A 1 105 ? -5.026 -2.675 27.889 1.00 55.91 105 ASP A N 1
ATOM 761 C CA . ASP A 1 105 ? -4.493 -4.014 28.193 1.00 55.91 105 ASP A CA 1
ATOM 762 C C . ASP A 1 105 ? -4.577 -4.358 29.701 1.00 55.91 105 ASP A C 1
ATOM 764 O O . ASP A 1 105 ? -4.132 -5.417 30.119 1.00 55.91 105 ASP A O 1
ATOM 768 N N . ALA A 1 106 ? -5.166 -3.484 30.533 1.00 55.56 106 ALA A N 1
ATOM 769 C CA . ALA A 1 106 ? -5.291 -3.695 31.983 1.00 55.56 106 ALA A CA 1
ATOM 770 C C . ALA A 1 106 ? -6.675 -4.198 32.451 1.00 55.56 106 ALA A C 1
ATOM 772 O O . ALA A 1 106 ? -6.839 -4.447 33.638 1.00 55.56 106 ALA A O 1
ATOM 773 N N . TYR A 1 107 ? -7.674 -4.341 31.565 1.00 55.16 107 TYR A N 1
ATOM 774 C CA . TYR A 1 107 ? -9.034 -4.766 31.963 1.00 55.16 107 TYR A CA 1
ATOM 775 C C . TYR A 1 107 ? -9.515 -6.079 31.315 1.00 55.16 107 TYR A C 1
ATOM 777 O O . TYR A 1 107 ? -10.499 -6.653 31.759 1.00 55.16 107 TYR A O 1
ATOM 785 N N . VAL A 1 108 ? -8.809 -6.620 30.316 1.00 55.22 108 VAL A N 1
ATOM 786 C CA . VAL A 1 108 ? -9.161 -7.902 29.658 1.00 55.22 108 VAL A CA 1
ATOM 787 C C . VAL A 1 108 ? -8.224 -9.028 30.130 1.00 55.22 108 VAL A C 1
ATOM 789 O O . VAL A 1 108 ? -7.681 -9.798 29.347 1.00 55.22 108 VAL A O 1
ATOM 792 N N . GLN A 1 109 ? -7.947 -9.077 31.433 1.00 50.62 109 GLN A N 1
ATOM 793 C CA . GLN A 1 109 ? -7.274 -10.211 32.093 1.00 50.62 109 GLN A CA 1
ATOM 794 C C . GLN A 1 109 ? -7.898 -10.541 33.465 1.00 50.62 109 GLN A C 1
ATOM 796 O O . GLN A 1 109 ? -7.328 -11.327 34.212 1.00 50.62 109 GLN A O 1
ATOM 801 N N . MET A 1 110 ? -9.054 -9.959 33.819 1.00 48.59 110 MET A N 1
ATOM 802 C CA . MET A 1 110 ? -9.735 -10.247 35.093 1.00 48.59 110 MET A CA 1
ATOM 803 C C . MET A 1 110 ? -11.258 -10.411 34.963 1.00 48.59 110 MET A C 1
ATOM 805 O O . MET A 1 110 ? -11.979 -10.006 35.870 1.00 48.59 110 MET A O 1
ATOM 809 N N . GLN A 1 111 ? -11.742 -10.996 33.863 1.00 45.88 111 GLN A N 1
ATOM 810 C CA . GLN A 1 111 ? -13.037 -11.691 33.811 1.00 45.88 111 GLN A CA 1
ATOM 811 C C . GLN A 1 111 ? -12.921 -12.932 32.936 1.00 45.88 111 GLN A C 1
ATOM 813 O O . GLN A 1 111 ? -12.282 -12.814 31.864 1.00 45.88 111 GLN A O 1
#

pLDDT: mean 70.05, std 13.26, range [42.34, 85.06]

InterPro domains:
  IPR008427 Extracellular membrane protein, CFEM domain [PF05730] (24-85)
  IPR008427 Extracellular membrane protein, CFEM domain [PS52012] (1-110)
  IPR008427 Extracellular membrane protein, CFEM domain [SM007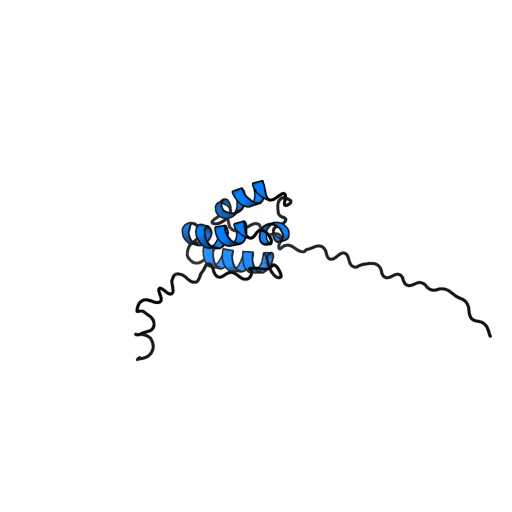47] (21-85)

Sequence (111 aa):
MQISWQSSLFALFALAAAQAPAGGPPSCGVSCVLPDIASSGCAKGDWTCVCKIEKVVSDIKTCVPTKCKGAELKGYETWVNDVCKGVAGWPVTLGAAKRVRTRRDAYVQMQ

Radius of gyration: 22.01 Å; Cα contacts (8 Å, |Δi|>4): 82; chains: 1; bounding box: 48×59×65 Å

Solvent-accessible surface area (backbone atoms only — not comparable to full-atom values): 7180 Å² total; per-residue (Å²): 141,85,89,81,89,76,89,73,86,78,81,75,78,81,80,76,70,80,78,60,64,92,66,75,74,53,75,58,42,42,80,46,42,49,69,50,48,74,71,62,79,48,59,91,87,39,51,57,58,47,45,63,36,66,66,40,57,52,32,43,65,60,41,27,61,74,58,24,58,75,67,57,28,49,51,40,34,53,51,50,36,60,47,24,59,93,32,82,84,54,74,64,78,57,69,68,68,73,78,58,91,71,82,66,86,80,66,82,81,80,124

Organism: NCBI:txid86259

Mean predicted aligned error: 14.39 Å

Secondary structure (DSSP, 8-state):
---------------------SPPPPHHHHHHHHHHHHHH-PPTT-HHHHTT-HHHHHHHHHHHHHH--HHHHHHHHHHHHHHTTTSTT-S--S------SSSSSSSTT--